Protein 1R1M (pdb70)

Organism: Neisseria meningitidis serogroup B (strain ATCC BAA-335 / MC58) (NCBI:txid122586)

InterPro domains:
  IPR006664 Outer membrane protein, bacterial [PR01021] (105-127)
  IPR006664 Outer membrane protein, bacterial [PR01021] (135-150)
  IPR006664 Outer membrane protein, bacterial [PR01021] (150-166)
  IPR006665 OmpA-like domain [PF00691] (104-190)
  IPR006665 OmpA-like domain [PS51123] (92-229)
  IPR006665 OmpA-like domain [cd07185] (104-184)
  IPR006690 Outer membrane protein, OmpA-like, conserved site [PS01068] (137-181)
  IPR036737 OmpA-like domain superfamily [G3DSA:3.30.1330.60] (87-229)
  IPR036737 OmpA-like domain superfami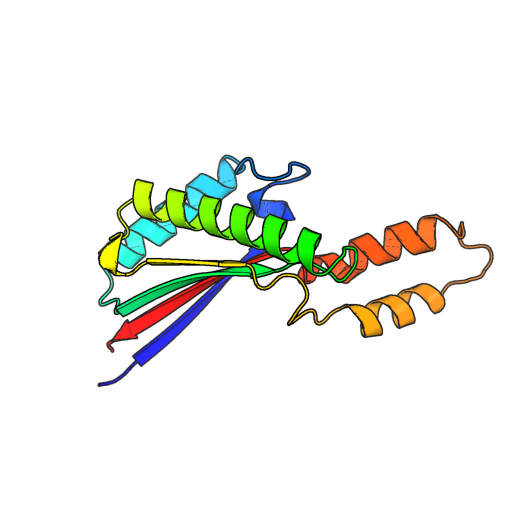ly [SSF103088] (92-225)
  IPR050330 Bacterial Outer Membrane Structural/Functional [PTHR30329] (81-184)

Nearest PDB structures (foldseek):
  1r1m-assembly1_A  TM=1.007E+00  e=4.441E-30  Neisseria meningitidis
  4rha-assembly2_A  TM=8.990E-01  e=6.737E-14  Salmonella enterica subsp. enterica serovar Typhimurium str. 14028S
  6ikj-assembly1_B  TM=8.992E-01  e=3.793E-11  Pseudomonas aeruginosa PAO1
  6iki-assembly1_A  TM=9.148E-01  e=9.740E-11  Pseudomonas aeruginosa PAO1
  5eaz-assembly1_B  TM=9.054E-01  e=7.439E-11  Pseudomonas aeruginosa PAO1

Sequence (140 aa):
PQYVDETISLSAKTLFGFDKDSLRAEAQDNLKVLAQRLSRTNIQSVRVEGHTDFMGSDKYNQALSERRAYVVANNLVSNGVPVSRISAVGLGESQAQMTQVCEAEVAKLGAKVSKAKKREALIACIEPDRRVDVKIRSIV

Radius of gyration: 17.04 Å; Cα contacts (8 Å, |Δi|>4): 253; chains: 1; bounding box: 28×55×32 Å

CATH classification: 3.30.1330.60

Solvent-accessible surface area: 8263 Å² total; per-residue (Å²): 127,128,83,71,92,49,69,36,68,24,31,7,101,66,1,0,22,193,84,126,35,67,32,84,67,95,3,78,84,84,0,96,95,10,0,92,103,1,69,220,43,96,15,67,40,0,88,0,10,0,8,8,10,68,64,28,67,109,173,127,2,74,55,23,0,79,101,32,0,110,20,0,6,72,14,0,48,84,40,48,3,60,104,106,108,29,49,30,43,11,44,3,46,77,95,33,136,40,44,132,77,0,72,52,104,18,79,172,108,46,92,185,44,66,153,68,120,52,138,117,44,18,56,67,23,0,53,60,3,57,52,0,7,0,80,2,84,8,50,118

Structure (mmCIF, N/CA/C/O backbone):
data_1R1M
#
_entry.id   1R1M
#
_cell.length_a   63.500
_cell.length_b   63.500
_cell.length_c   83.860
_cell.angle_alpha   90.00
_cell.angle_beta   90.00
_cell.angle_gamma   90.00
#
_symmetry.space_group_name_H-M   'P 41 21 2'
#
loop_
_entity.id
_entity.type
_entity.pdbx_description
1 polymer 'Outer membrane protein class 4'
2 non-polymer 2-AMINO-2-HYDROXYMETHYL-PROPANE-1,3-DIOL
3 water water
#
loop_
_atom_site.group_PDB
_atom_site.id
_atom_site.type_symbol
_atom_site.label_atom_id
_atom_site.label_alt_id
_atom_site.label_comp_id
_atom_site.label_asym_id
_atom_site.label_entity_id
_atom_site.label_seq_id
_atom_site.pdbx_PDB_ins_code
_atom_site.Cartn_x
_atom_site.Cartn_y
_atom_site.Cartn_z
_atom_site.occupancy
_atom_site.B_iso_or_equiv
_atom_site.auth_seq_id
_atom_site.auth_comp_id
_atom_site.auth_asym_id
_atom_site.auth_atom_id
_atom_site.pdbx_PDB_model_num
ATOM 1 N N . PRO A 1 4 ? 14.076 40.434 -7.496 1.00 44.78 68 PRO A N 1
ATOM 2 C CA . PRO A 1 4 ? 15.406 40.504 -8.141 1.00 43.58 68 PRO A CA 1
ATOM 3 C C . PRO A 1 4 ? 16.010 39.113 -8.313 1.00 41.87 68 PRO A C 1
ATOM 4 O O . PRO A 1 4 ? 15.323 38.105 -8.151 1.00 41.59 68 PRO A O 1
ATOM 8 N N . GLN A 1 5 ? 17.298 39.069 -8.638 1.00 40.70 69 GLN A N 1
ATOM 9 C CA . GLN A 1 5 ? 18.006 37.808 -8.834 1.00 39.31 69 GLN A CA 1
ATOM 10 C C . GLN A 1 5 ? 18.633 37.353 -7.520 1.00 36.20 69 GLN A C 1
ATOM 11 O O . GLN A 1 5 ? 19.284 38.137 -6.836 1.00 35.80 69 GLN A O 1
ATOM 17 N N . TYR A 1 6 ? 18.436 36.085 -7.173 1.00 34.09 70 TYR A N 1
ATOM 18 C CA . TYR A 1 6 ? 18.995 35.543 -5.939 1.00 30.64 70 TYR A CA 1
ATOM 19 C C . TYR A 1 6 ? 19.950 34.390 -6.180 1.00 29.51 70 TYR A C 1
ATOM 20 O O . TYR A 1 6 ? 19.899 33.717 -7.210 1.00 28.60 70 TYR A O 1
ATOM 29 N N . VAL A 1 7 ? 20.821 34.178 -5.204 1.00 24.44 71 VAL A N 1
ATOM 30 C CA . VAL A 1 7 ? 21.764 33.077 -5.212 1.00 23.65 71 VAL A CA 1
ATOM 31 C C . VAL A 1 7 ? 21.610 32.540 -3.802 1.00 21.67 71 VAL A C 1
ATOM 32 O O . VAL A 1 7 ? 21.570 33.313 -2.844 1.00 21.87 71 VAL A O 1
ATOM 36 N N . ASP A 1 8 ? 21.474 31.228 -3.672 1.00 20.77 72 ASP A N 1
ATOM 37 C CA . ASP A 1 8 ? 21.321 30.637 -2.353 1.00 19.28 72 ASP A CA 1
ATOM 38 C C . ASP A 1 8 ? 22.515 29.754 -2.075 1.00 19.31 72 ASP A C 1
ATOM 39 O O . ASP A 1 8 ? 22.914 28.955 -2.915 1.00 21.09 72 ASP A O 1
ATOM 44 N N . GLU A 1 9 ? 23.099 29.923 -0.898 1.00 16.70 73 GLU A N 1
ATOM 45 C CA . GLU A 1 9 ? 24.252 29.130 -0.508 1.00 16.91 73 GLU A CA 1
ATOM 46 C C . GLU A 1 9 ? 23.921 28.395 0.773 1.00 16.53 73 GLU A C 1
ATOM 47 O O . GLU A 1 9 ? 23.201 28.911 1.631 1.00 16.29 73 GLU A O 1
ATOM 53 N N . THR A 1 10 ? 24.455 27.189 0.897 1.00 17.16 74 THR A N 1
ATOM 54 C CA . THR A 1 10 ? 24.261 26.389 2.090 1.00 15.93 74 THR A CA 1
ATOM 55 C C . THR A 1 10 ? 25.652 25.935 2.505 1.00 16.64 74 THR A C 1
ATOM 56 O O . THR A 1 10 ? 26.334 25.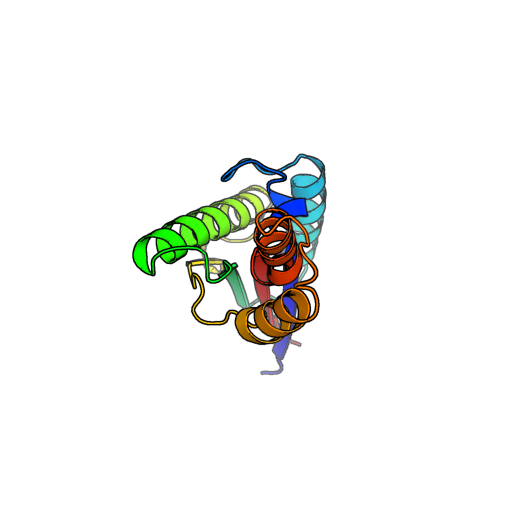243 1.750 1.00 16.55 74 THR A O 1
ATOM 60 N N . ILE A 1 11 ? 26.083 26.358 3.686 1.00 15.95 75 ILE A N 1
ATOM 61 C CA . ILE A 1 11 ? 27.386 25.962 4.201 1.00 16.08 75 ILE A CA 1
ATOM 62 C C . ILE A 1 11 ? 27.084 24.910 5.265 1.00 16.04 75 ILE A C 1
ATOM 63 O O . ILE A 1 11 ? 26.516 25.234 6.311 1.00 15.47 75 ILE A O 1
ATOM 68 N N . SER A 1 12 ? 27.429 23.655 4.983 1.00 15.00 76 SER A N 1
ATOM 69 C CA . SER A 1 12 ? 27.173 22.559 5.917 1.00 16.74 76 SER A CA 1
ATOM 70 C C . SER A 1 12 ? 28.392 22.261 6.766 1.00 16.61 76 SER A C 1
ATOM 71 O O . SER A 1 12 ? 29.432 21.852 6.250 1.00 16.67 76 SER A O 1
ATOM 74 N N . LEU A 1 13 ? 28.258 22.473 8.070 1.00 15.88 77 LEU A N 1
ATOM 75 C CA . LEU A 1 13 ? 29.341 22.221 9.009 1.00 16.06 77 LEU A CA 1
ATOM 76 C C . LEU A 1 13 ? 28.893 21.089 9.926 1.00 15.91 77 LEU A C 1
ATOM 77 O O . LEU A 1 13 ? 27.911 21.229 10.656 1.00 14.05 77 LEU A O 1
ATOM 82 N N . SER A 1 14 ? 29.605 19.968 9.882 1.00 15.39 78 SER A N 1
ATOM 83 C CA . SER A 1 14 ? 29.247 18.819 10.706 1.00 15.47 78 SER A CA 1
ATOM 84 C C . SER A 1 14 ? 29.380 19.152 12.185 1.00 14.12 78 SER A C 1
ATOM 85 O O . SER A 1 14 ? 30.204 19.983 12.575 1.00 13.16 78 SER A O 1
ATOM 88 N N . ALA A 1 15 ? 28.561 18.505 13.007 1.00 14.93 79 ALA A N 1
ATOM 89 C CA . ALA A 1 15 ? 28.625 18.726 14.446 1.00 15.71 79 ALA A CA 1
ATOM 90 C C . ALA A 1 15 ? 30.004 18.283 14.937 1.00 16.06 79 ALA A C 1
ATOM 91 O O . ALA A 1 15 ? 30.539 18.833 15.904 1.00 17.64 79 ALA A O 1
ATOM 93 N N . LYS A 1 16 ? 30.579 17.287 14.269 1.00 17.13 80 LYS A N 1
ATOM 94 C CA . LYS A 1 16 ? 31.897 16.785 14.653 1.00 17.95 80 LYS A CA 1
ATOM 95 C C . LYS A 1 16 ? 32.928 17.902 14.573 1.00 18.92 80 LYS A C 1
ATOM 96 O O . LYS A 1 16 ? 33.672 18.141 15.524 1.00 17.92 80 LYS A O 1
ATOM 102 N N . THR A 1 17 ? 32.954 18.584 13.432 1.00 18.05 81 THR A N 1
ATOM 103 C CA . THR A 1 17 ? 33.881 19.686 13.200 1.00 19.17 81 THR A CA 1
ATOM 104 C C . THR A 1 17 ? 33.606 20.855 14.142 1.00 17.93 81 THR A C 1
ATOM 105 O O . THR A 1 17 ? 34.533 21.453 14.696 1.00 17.32 81 THR A O 1
ATOM 109 N N . LEU A 1 18 ? 32.327 21.168 14.325 1.00 16.35 82 LEU A N 1
ATOM 110 C CA . LEU A 1 18 ? 31.908 22.272 15.178 1.00 15.63 82 LEU A CA 1
ATOM 111 C C . LEU A 1 18 ? 32.112 22.071 16.675 1.00 18.28 82 LEU A C 1
ATOM 112 O O . LEU A 1 18 ? 32.713 22.912 17.352 1.00 17.92 82 LEU A O 1
ATOM 117 N N . PHE A 1 19 ? 31.626 20.946 17.186 1.00 17.68 83 PHE A N 1
ATOM 118 C CA . PHE A 1 19 ? 31.676 20.680 18.612 1.00 20.55 83 PHE A CA 1
ATOM 119 C C . PHE A 1 19 ? 32.466 19.464 19.070 1.00 22.52 83 PHE A C 1
ATOM 120 O O . PHE A 1 19 ? 32.510 19.186 20.266 1.00 24.29 83 PHE A O 1
ATOM 128 N N . GLY A 1 20 ? 33.081 18.742 18.140 1.00 24.32 84 GLY A N 1
ATOM 129 C CA . GLY A 1 20 ? 33.827 17.557 18.526 1.00 26.90 84 GLY A CA 1
ATOM 130 C C . GLY A 1 20 ? 32.896 16.601 19.252 1.00 28.12 84 GLY A C 1
ATOM 131 O O . GLY A 1 20 ? 31.911 16.135 18.677 1.00 27.78 84 GLY A O 1
ATOM 132 N N . PHE A 1 21 ? 33.196 16.320 20.517 1.00 28.66 85 PHE A N 1
ATOM 133 C CA . PHE A 1 21 ? 32.377 15.423 21.328 1.00 29.73 85 PHE A CA 1
ATOM 134 C C . PHE A 1 21 ? 31.530 16.199 22.330 1.00 29.20 85 PHE A C 1
ATOM 135 O O . PHE A 1 21 ? 30.716 15.616 23.048 1.00 28.69 85 PHE A O 1
ATOM 143 N N . ASP A 1 22 ? 31.722 17.514 22.378 1.00 28.66 86 ASP A N 1
ATOM 144 C CA . ASP A 1 22 ? 30.984 18.360 23.309 1.00 28.53 86 ASP A CA 1
ATOM 145 C C . ASP A 1 22 ? 29.603 18.739 22.812 1.00 26.58 86 ASP A C 1
ATOM 146 O O . ASP A 1 22 ? 29.314 18.654 21.621 1.00 25.81 86 ASP A O 1
ATOM 151 N N . LYS A 1 23 ? 28.753 19.169 23.737 1.00 25.27 87 LYS A N 1
ATOM 152 C CA . LYS A 1 23 ? 27.402 19.567 23.385 1.00 24.50 87 LYS A CA 1
ATOM 153 C C . LYS A 1 23 ? 27.351 20.841 22.548 1.00 23.04 87 LYS A C 1
ATOM 154 O O . LYS A 1 23 ? 26.754 20.851 21.470 1.00 23.26 87 LYS A O 1
ATOM 160 N N . ASP A 1 24 ? 27.983 21.911 23.027 1.00 21.39 88 ASP A N 1
ATOM 161 C CA . ASP A 1 24 ? 27.914 23.179 22.299 1.00 19.99 88 ASP A CA 1
ATOM 162 C C . ASP A 1 24 ? 29.136 24.094 22.331 1.00 20.43 88 ASP A C 1
ATOM 163 O O . ASP A 1 24 ? 29.016 25.287 22.060 1.00 19.89 88 ASP A O 1
ATOM 168 N N . SER A 1 25 ? 30.306 23.557 22.661 1.00 20.42 89 SER A N 1
ATOM 169 C CA . SER A 1 25 ? 31.514 24.378 22.691 1.00 21.57 89 SER A CA 1
ATOM 170 C C . SER A 1 25 ? 32.172 24.347 21.313 1.00 19.95 89 SER A C 1
ATOM 171 O O . SER A 1 25 ? 32.597 23.298 20.853 1.00 19.61 89 SER A O 1
ATOM 174 N N . LEU A 1 26 ? 32.244 25.500 20.657 1.00 19.88 90 LEU A N 1
ATOM 175 C CA . LEU A 1 26 ? 32.845 25.583 19.332 1.00 19.89 90 LEU A CA 1
ATOM 176 C C . LEU A 1 26 ? 34.342 25.360 19.352 1.00 21.53 90 LEU A C 1
ATOM 177 O O . LEU A 1 26 ? 35.070 26.031 20.087 1.00 21.44 90 LEU A O 1
ATOM 182 N N . ARG A 1 27 ? 34.807 24.425 18.535 1.00 20.35 91 ARG A N 1
ATOM 183 C CA . ARG A 1 27 ? 36.234 24.172 18.457 1.00 23.69 91 ARG A CA 1
ATOM 184 C C . ARG A 1 27 ? 36.891 25.424 17.862 1.00 24.44 91 ARG A C 1
ATOM 185 O O . ARG A 1 27 ? 36.263 26.169 17.101 1.00 21.42 91 ARG A O 1
ATOM 193 N N . ALA A 1 28 ? 38.143 25.668 18.233 1.00 24.81 92 ALA A N 1
ATOM 194 C CA . ALA A 1 28 ? 38.870 26.835 17.751 1.00 26.10 92 ALA A CA 1
ATOM 195 C C . ALA A 1 28 ? 38.911 26.915 16.227 1.00 25.65 92 ALA A C 1
ATOM 196 O O . ALA A 1 28 ? 38.688 27.978 15.653 1.00 24.88 92 ALA A O 1
ATOM 198 N N . GLU A 1 29 ? 39.191 25.788 15.580 1.00 25.70 93 GLU A N 1
ATOM 199 C CA . GLU A 1 29 ? 39.270 25.739 14.125 1.00 27.97 93 GLU A CA 1
ATOM 200 C C . GLU A 1 29 ? 37.921 26.085 13.511 1.00 26.25 93 GLU A C 1
ATOM 201 O O . GLU A 1 29 ? 37.852 26.680 12.437 1.00 25.41 93 GLU A O 1
ATOM 207 N N . ALA A 1 30 ? 36.851 25.697 14.194 1.00 23.73 94 ALA A N 1
ATOM 208 C CA . ALA A 1 30 ? 35.506 25.978 13.711 1.00 24.48 94 ALA A CA 1
ATOM 209 C C . ALA A 1 30 ? 35.293 27.488 13.745 1.00 23.35 94 ALA A C 1
ATOM 210 O O . ALA A 1 30 ? 34.765 28.074 12.798 1.00 23.86 94 ALA A O 1
ATOM 212 N N . GLN A 1 31 ? 35.711 28.111 14.842 1.00 22.98 95 GLN A N 1
ATOM 213 C CA . GLN A 1 31 ? 35.584 29.558 15.002 1.00 23.05 95 GLN A CA 1
ATOM 214 C C . GLN A 1 31 ? 36.349 30.301 13.909 1.00 23.35 95 GLN A C 1
ATOM 215 O O . GLN A 1 31 ? 35.889 31.327 13.407 1.00 22.24 95 GLN A O 1
ATOM 221 N N . ASP A 1 32 ? 37.517 29.785 13.539 1.00 24.00 96 ASP A N 1
ATOM 222 C CA . ASP A 1 32 ? 38.300 30.425 12.489 1.00 24.95 96 ASP A CA 1
ATOM 223 C C . ASP A 1 32 ? 37.547 30.402 11.162 1.00 24.62 96 ASP A C 1
ATOM 224 O O . ASP A 1 32 ? 37.481 31.413 10.462 1.00 24.39 96 ASP A O 1
ATOM 229 N N . ASN A 1 33 ? 36.973 29.251 10.824 1.00 23.10 97 ASN A N 1
ATOM 230 C CA . ASN A 1 33 ? 36.232 29.106 9.574 1.00 22.49 97 ASN A CA 1
ATOM 231 C C . ASN A 1 33 ? 34.982 29.991 9.555 1.00 20.65 97 ASN A C 1
ATOM 232 O O . ASN A 1 33 ? 34.655 30.595 8.528 1.00 16.71 97 ASN A O 1
ATOM 237 N N . LEU A 1 34 ? 34.293 30.076 10.691 1.00 18.39 98 LEU A N 1
ATOM 238 C CA . LEU A 1 34 ? 33.090 30.896 10.780 1.00 17.22 98 LEU A CA 1
ATOM 239 C C . LEU A 1 34 ? 33.429 32.383 10.701 1.00 17.75 98 LEU A C 1
ATOM 240 O O . LEU A 1 34 ? 32.648 33.182 10.171 1.00 15.58 98 LEU A O 1
ATOM 245 N N . LYS A 1 35 ? 34.593 32.760 11.222 1.00 17.17 99 LYS A N 1
ATOM 246 C CA . LYS A 1 35 ? 34.987 34.161 11.171 1.00 17.69 99 LYS A CA 1
ATOM 247 C C . LYS A 1 35 ? 35.192 34.554 9.712 1.00 16.40 99 LYS A C 1
ATOM 248 O O . LYS A 1 35 ? 34.746 35.612 9.276 1.00 16.88 99 LYS A O 1
ATOM 254 N N . VAL A 1 36 ? 35.871 33.695 8.960 1.00 16.02 100 VAL A N 1
ATOM 255 C CA . VAL A 1 36 ? 36.115 33.961 7.550 1.00 16.06 100 VAL A CA 1
ATOM 256 C C . VAL A 1 36 ? 34.783 34.085 6.815 1.00 15.59 100 VAL A C 1
ATOM 257 O O . VAL A 1 36 ? 34.609 34.971 5.973 1.00 16.86 100 VAL A O 1
ATOM 261 N N . LEU A 1 37 ? 33.835 33.212 7.147 1.00 15.22 101 LEU A N 1
ATOM 262 C CA . LEU A 1 37 ? 32.520 33.259 6.516 1.00 15.42 101 LEU A CA 1
ATOM 263 C C . LEU A 1 37 ? 31.832 34.585 6.839 1.00 15.19 101 LEU A C 1
ATOM 264 O O . LEU A 1 37 ? 31.314 35.259 5.949 1.00 14.60 101 LEU A O 1
ATOM 269 N N . ALA A 1 38 ? 31.822 34.959 8.117 1.00 15.79 102 ALA A N 1
ATOM 270 C CA . ALA A 1 38 ? 31.193 36.211 8.523 1.00 16.54 102 ALA A CA 1
ATOM 271 C C . ALA A 1 38 ? 31.811 37.388 7.767 1.00 17.94 102 ALA A C 1
ATOM 272 O O . ALA A 1 38 ? 31.100 38.285 7.307 1.00 18.48 102 ALA A O 1
ATOM 274 N N . GLN A 1 39 ? 33.133 37.382 7.628 1.00 18.95 103 GLN A N 1
ATOM 275 C CA . GLN A 1 39 ? 33.809 38.463 6.924 1.00 22.18 103 GLN A CA 1
ATOM 276 C C . GLN A 1 39 ? 33.338 38.544 5.473 1.00 21.80 103 GLN A C 1
ATOM 277 O O . GLN A 1 39 ? 33.085 39.631 4.956 1.00 20.70 103 GLN A O 1
ATOM 283 N N . ARG A 1 40 ? 33.194 37.393 4.827 1.00 21.40 104 ARG A N 1
ATOM 284 C CA . ARG A 1 40 ? 32.737 37.353 3.444 1.00 21.67 104 ARG A CA 1
ATOM 285 C C . ARG A 1 40 ? 31.320 37.899 3.338 1.00 21.89 104 ARG A C 1
ATOM 286 O O . ARG A 1 40 ? 31.016 38.709 2.456 1.00 23.06 104 ARG A O 1
ATOM 294 N N . LEU A 1 41 ? 30.452 37.461 4.243 1.00 21.33 105 LEU A N 1
ATOM 295 C CA . LEU A 1 41 ? 29.063 37.904 4.238 1.00 23.06 105 LEU A CA 1
ATOM 296 C C . LEU A 1 41 ? 28.924 39.417 4.433 1.00 25.12 105 LEU A C 1
ATOM 297 O O . LEU A 1 41 ? 27.957 40.024 3.963 1.00 24.84 105 LEU A O 1
ATOM 302 N N . SER A 1 42 ? 29.891 40.028 5.114 1.00 26.62 106 SER A N 1
ATOM 303 C CA . SER A 1 42 ? 29.844 41.471 5.345 1.00 29.81 106 SER A CA 1
ATOM 304 C C . SER A 1 42 ? 30.223 42.231 4.073 1.00 30.38 106 SER A C 1
ATOM 305 O O . SER A 1 42 ? 30.050 43.445 3.991 1.00 32.27 106 SER A O 1
ATOM 308 N N . ARG A 1 43 ? 30.736 41.502 3.086 1.00 30.52 107 ARG A N 1
ATOM 309 C CA . ARG A 1 43 ? 31.127 42.074 1.799 1.00 30.67 107 ARG A CA 1
ATOM 310 C C . ARG A 1 43 ? 30.206 41.538 0.704 1.00 29.18 107 ARG A C 1
ATOM 311 O O . ARG A 1 43 ? 30.499 41.648 -0.490 1.00 29.56 107 ARG A O 1
ATOM 319 N N . THR A 1 44 ? 29.088 40.956 1.125 1.00 27.50 108 THR A N 1
ATOM 320 C CA . THR A 1 44 ? 28.117 40.367 0.207 1.00 25.09 108 THR A CA 1
ATOM 321 C C . THR A 1 44 ? 26.752 41.055 0.296 1.00 22.99 108 THR A C 1
ATOM 322 O O . THR A 1 44 ? 26.348 41.520 1.363 1.00 21.20 108 THR A O 1
ATOM 326 N N . ASN A 1 45 ? 26.051 41.108 -0.832 1.00 20.67 109 ASN A N 1
ATOM 327 C CA . ASN A 1 45 ? 24.729 41.729 -0.906 1.00 21.07 109 ASN A CA 1
ATOM 328 C C . ASN A 1 45 ? 23.709 40.733 -0.347 1.00 19.46 109 ASN A C 1
ATOM 329 O O . ASN A 1 45 ? 22.849 40.226 -1.072 1.00 20.52 109 ASN A O 1
ATOM 334 N N . ILE A 1 46 ? 23.800 40.473 0.952 1.00 19.00 110 ILE A N 1
ATOM 335 C CA . ILE A 1 46 ? 22.925 39.503 1.600 1.00 17.32 110 ILE A CA 1
ATOM 336 C C . ILE A 1 46 ? 21.515 39.960 1.952 1.00 16.37 110 ILE A C 1
ATOM 337 O O . ILE A 1 46 ? 21.248 41.143 2.165 1.00 15.12 110 ILE A O 1
ATOM 342 N N . GLN A 1 47 ? 20.611 38.991 2.005 1.00 14.94 111 GLN A N 1
ATOM 343 C CA . GLN A 1 47 ? 19.231 39.243 2.383 1.00 16.06 111 GLN A CA 1
ATOM 344 C C . GLN A 1 47 ? 18.978 38.514 3.698 1.00 15.96 111 GLN A C 1
ATOM 345 O O . GLN A 1 47 ? 18.478 39.092 4.662 1.00 16.21 111 GLN A O 1
ATOM 351 N N . SER A 1 48 ? 19.342 37.238 3.744 1.00 16.26 112 SER A N 1
ATOM 352 C CA . SER A 1 48 ? 19.131 36.465 4.962 1.00 15.10 112 SER A CA 1
ATOM 353 C C . SER A 1 48 ? 20.224 35.446 5.237 1.00 15.28 112 SER A C 1
ATOM 354 O O . SER A 1 48 ? 20.857 34.919 4.319 1.00 14.15 112 SER A O 1
ATOM 357 N N . VAL A 1 49 ? 20.442 35.182 6.521 1.00 13.28 113 VAL A N 1
ATOM 358 C CA . VAL A 1 49 ? 21.416 34.195 6.961 1.00 13.21 113 VAL A CA 1
ATOM 359 C C . VAL A 1 49 ? 20.651 33.356 7.980 1.00 13.79 113 VAL A C 1
ATOM 360 O O . VAL A 1 49 ? 20.501 33.748 9.135 1.00 14.62 113 VAL A O 1
ATOM 364 N N . ARG A 1 50 ? 20.145 32.215 7.528 1.00 13.01 114 ARG A N 1
ATOM 365 C CA . ARG A 1 50 ? 19.372 31.320 8.372 1.00 13.66 114 ARG A CA 1
ATOM 366 C C . ARG A 1 50 ? 20.214 30.120 8.783 1.00 12.69 114 ARG A C 1
ATOM 367 O O . ARG A 1 50 ? 20.621 29.314 7.942 1.00 12.85 114 ARG A O 1
ATOM 375 N N . VAL A 1 51 ? 20.484 30.011 10.078 1.00 12.22 115 VAL A N 1
ATOM 376 C CA . VAL A 1 51 ? 21.276 28.900 10.592 1.00 12.03 115 VAL A CA 1
ATOM 377 C C . VAL A 1 51 ? 20.305 27.814 11.046 1.00 13.28 115 VAL A C 1
ATOM 378 O O . VAL A 1 51 ? 19.419 28.081 11.857 1.00 11.87 115 VAL A O 1
ATOM 382 N N . GLU A 1 52 ? 20.471 26.603 10.514 1.00 13.14 116 GLU A N 1
ATOM 383 C CA . GLU A 1 52 ? 19.599 25.476 10.855 1.00 13.82 116 GLU A CA 1
ATOM 384 C C . GLU A 1 52 ? 20.381 24.376 11.550 1.00 14.17 116 GLU A C 1
ATOM 385 O O . GLU A 1 52 ? 21.427 23.946 11.057 1.00 13.35 116 GLU A O 1
ATOM 391 N N . GLY A 1 53 ? 19.859 23.912 12.678 1.00 13.07 117 GLY A N 1
ATOM 392 C CA . GLY A 1 53 ? 20.504 22.829 13.393 1.00 12.63 117 GLY A CA 1
ATOM 393 C C . GLY A 1 53 ? 19.784 21.536 13.048 1.00 13.10 117 GLY A C 1
ATOM 394 O O . GLY A 1 53 ? 18.550 21.499 13.026 1.00 12.06 117 GLY A O 1
ATOM 395 N N . HIS A 1 54 ? 20.551 20.483 12.777 1.00 11.81 118 HIS A N 1
ATOM 396 C CA . HIS A 1 54 ? 19.996 19.169 12.433 1.00 13.76 118 HIS A CA 1
ATOM 397 C C . HIS A 1 54 ? 20.611 18.080 13.313 1.00 12.24 118 HIS A C 1
ATOM 398 O O . HIS A 1 54 ? 21.766 18.186 13.703 1.00 12.61 118 HIS A O 1
ATOM 405 N N . THR A 1 55 ? 19.835 17.036 13.605 1.00 14.06 119 THR A N 1
ATOM 406 C CA . THR A 1 55 ? 20.297 15.897 14.411 1.00 14.27 119 THR A CA 1
ATOM 407 C C . THR A 1 55 ? 19.906 14.593 13.702 1.00 14.26 119 THR A C 1
ATOM 408 O O . THR A 1 55 ? 19.139 14.616 12.739 1.00 14.36 119 THR A O 1
ATOM 412 N N . ASP A 1 56 ? 20.430 13.465 14.181 1.00 13.28 120 ASP A N 1
ATOM 413 C CA . ASP A 1 56 ? 20.058 12.163 13.625 1.00 14.28 120 ASP A CA 1
ATOM 414 C C . ASP A 1 56 ? 18.784 11.744 14.384 1.00 14.12 120 ASP A C 1
ATOM 415 O O . ASP A 1 56 ? 18.287 12.509 15.213 1.00 13.90 120 ASP A O 1
ATOM 420 N N . PHE A 1 57 ? 18.247 10.556 14.115 1.00 15.57 121 PHE A N 1
ATOM 421 C CA . PHE A 1 57 ? 17.016 10.133 14.789 1.00 18.10 121 PHE A CA 1
ATOM 422 C C . PHE A 1 57 ? 17.173 9.624 16.224 1.00 19.68 121 PHE A C 1
ATOM 423 O O . PHE A 1 57 ? 16.181 9.310 16.883 1.00 18.98 121 PHE A O 1
ATOM 431 N N . MET A 1 58 ? 18.412 9.562 16.705 1.00 21.24 122 MET A N 1
ATOM 432 C CA . MET A 1 58 ? 18.712 9.059 18.045 1.00 26.54 122 MET A CA 1
ATOM 433 C C . MET A 1 58 ? 18.283 9.979 19.186 1.00 27.41 122 MET A C 1
ATOM 434 O O . MET A 1 58 ? 19.072 10.253 20.090 1.00 31.09 122 MET A O 1
ATOM 439 N N . GLY A 1 59 ? 17.046 10.453 19.156 1.00 25.49 123 GLY A N 1
ATOM 440 C CA . GLY A 1 59 ? 16.582 11.321 20.222 1.00 23.15 123 GLY A CA 1
ATOM 441 C C . GLY A 1 59 ? 15.118 11.638 20.039 1.00 22.60 123 GLY A C 1
ATOM 442 O O . GLY A 1 59 ? 14.591 11.509 18.931 1.00 20.84 123 GLY A O 1
ATOM 443 N N . SER A 1 60 ? 14.452 12.050 21.115 1.00 19.65 124 SER A N 1
ATOM 444 C CA . SER A 1 60 ? 13.036 12.392 21.034 1.00 18.99 124 SER A CA 1
ATOM 445 C C . SER A 1 60 ? 12.874 13.685 20.241 1.00 18.77 124 SER A C 1
ATOM 446 O O . SER A 1 60 ? 13.839 14.434 20.061 1.00 18.96 124 SER A O 1
ATOM 449 N N . ASP A 1 61 ? 11.660 13.947 19.766 1.00 17.51 125 ASP A N 1
ATOM 450 C CA . ASP A 1 61 ? 11.395 15.174 19.024 1.00 19.32 125 ASP A CA 1
ATOM 451 C C . ASP A 1 61 ? 11.850 16.370 19.866 1.00 20.31 125 ASP A C 1
ATOM 452 O O . ASP A 1 61 ? 12.543 17.263 19.381 1.00 18.68 125 ASP A O 1
ATOM 457 N N . LYS A 1 62 ? 11.443 16.373 21.134 1.00 21.38 126 LYS A N 1
ATOM 458 C CA . LYS A 1 62 ? 11.769 17.456 22.064 1.00 22.87 126 LYS A CA 1
ATOM 459 C C . LYS A 1 62 ? 13.269 17.619 22.273 1.00 20.87 126 LYS A C 1
ATOM 460 O O . LYS A 1 62 ? 13.803 18.730 22.185 1.00 21.28 126 LYS A O 1
ATOM 466 N N . TYR A 1 63 ? 13.944 16.511 22.552 1.00 18.61 127 TYR A N 1
ATOM 467 C CA . TYR A 1 63 ? 15.378 16.538 22.775 1.00 19.70 127 TYR A CA 1
ATOM 468 C C . TYR A 1 63 ? 16.124 17.040 21.540 1.00 18.09 127 TYR A C 1
ATOM 469 O O . TYR A 1 63 ? 17.001 17.895 21.645 1.00 16.37 127 TYR A O 1
ATOM 478 N N . ASN A 1 64 ? 15.784 16.493 20.376 1.00 16.55 128 ASN A N 1
ATOM 479 C CA . ASN A 1 64 ? 16.443 16.892 19.133 1.00 17.07 128 ASN A CA 1
ATOM 480 C C . ASN A 1 64 ? 16.203 18.351 18.773 1.00 16.13 128 ASN A C 1
ATOM 481 O O . ASN A 1 64 ? 17.109 19.040 18.307 1.00 15.28 128 ASN A O 1
ATOM 486 N N . GLN A 1 65 ? 14.980 18.820 18.974 1.00 16.46 129 GLN A N 1
ATOM 487 C CA . GLN A 1 65 ? 14.667 20.198 18.640 1.00 17.20 129 GLN A CA 1
ATOM 488 C C . GLN A 1 65 ? 15.448 21.163 19.535 1.00 17.69 129 GLN A C 1
ATOM 489 O O . GLN A 1 65 ? 15.981 22.159 19.057 1.00 16.96 129 GLN A O 1
ATOM 495 N N . ALA A 1 66 ? 15.530 20.858 20.827 1.00 17.62 130 ALA A N 1
ATOM 496 C CA . ALA A 1 66 ? 16.247 21.720 21.761 1.00 18.93 130 ALA A CA 1
ATOM 497 C C . ALA A 1 66 ? 17.754 21.737 21.501 1.00 17.83 130 ALA A C 1
ATOM 498 O O . ALA A 1 66 ? 18.383 22.799 21.507 1.00 17.46 130 ALA A O 1
ATOM 500 N N . LEU A 1 67 ? 18.331 20.561 21.281 1.00 17.13 131 LEU A N 1
ATOM 501 C CA . LEU A 1 67 ? 19.760 20.463 21.022 1.00 16.49 131 LEU A CA 1
ATOM 502 C C . LEU A 1 67 ? 20.109 21.174 19.728 1.00 14.99 131 LEU A C 1
ATOM 503 O O . LEU A 1 67 ? 21.067 21.954 19.676 1.00 13.97 131 LEU A O 1
ATOM 508 N N . SER A 1 68 ? 19.332 20.908 18.681 1.00 13.63 132 SER A N 1
ATOM 509 C CA . SER A 1 68 ? 19.602 21.522 17.385 1.00 13.16 132 SER A CA 1
ATOM 510 C C . SER A 1 68 ? 19.416 23.039 17.418 1.00 13.46 132 SER A C 1
ATOM 511 O O . SER A 1 68 ? 20.149 23.765 16.743 1.00 14.06 132 SER A O 1
ATOM 514 N N . GLU A 1 69 ? 18.458 23.525 18.205 1.00 13.13 133 GLU A N 1
ATOM 515 C CA . GLU A 1 69 ? 18.245 24.968 18.283 1.00 14.21 133 GLU A CA 1
ATOM 516 C C . GLU A 1 69 ? 19.414 25.632 19.003 1.00 13.30 133 GLU A C 1
ATOM 517 O O . GLU A 1 69 ? 19.880 26.703 18.604 1.00 11.91 133 GLU A O 1
ATOM 523 N N . ARG A 1 70 ? 19.893 24.992 20.064 1.00 14.56 134 ARG A N 1
ATOM 524 C CA . ARG A 1 70 ? 21.023 25.520 20.825 1.00 14.31 134 ARG A CA 1
ATOM 525 C C . ARG A 1 70 ? 22.265 25.577 19.937 1.00 14.58 134 ARG A C 1
ATOM 526 O O . ARG A 1 70 ? 22.992 26.576 19.918 1.00 14.22 134 ARG A O 1
ATOM 534 N N . ARG A 1 71 ? 22.511 24.500 19.200 1.00 12.58 135 ARG A N 1
ATOM 535 C CA . ARG A 1 71 ? 23.668 24.447 18.314 1.00 12.49 135 ARG A CA 1
ATOM 536 C C . ARG A 1 71 ? 23.568 25.477 17.187 1.00 12.65 135 ARG A C 1
ATOM 537 O O . ARG A 1 71 ? 24.566 26.085 16.810 1.00 12.11 135 ARG A O 1
ATOM 545 N N . ALA A 1 72 ? 22.366 25.680 16.658 1.00 12.75 136 ALA A N 1
ATOM 546 C CA . ALA A 1 72 ? 22.173 26.673 15.603 1.00 12.59 136 ALA A CA 1
ATOM 547 C C . ALA A 1 72 ? 22.411 28.059 16.204 1.00 12.82 136 ALA A C 1
ATOM 548 O O . ALA A 1 72 ? 23.049 28.918 15.595 1.00 13.16 136 ALA A O 1
ATOM 550 N N . TYR A 1 73 ? 21.899 28.275 17.411 1.00 12.58 137 TYR A N 1
ATOM 551 C CA . TYR A 1 73 ? 22.078 29.562 18.077 1.00 13.84 137 TYR A CA 1
ATOM 552 C C . TYR A 1 73 ? 23.559 29.874 18.314 1.00 14.22 137 TYR A C 1
ATOM 553 O O . TYR A 1 73 ? 24.015 30.992 18.074 1.00 13.99 137 TYR A O 1
ATOM 562 N N . VAL A 1 74 ? 24.317 28.886 18.776 1.00 13.24 138 VAL A N 1
ATOM 563 C CA . VAL A 1 74 ? 25.732 29.101 19.037 1.00 12.85 138 VAL A CA 1
ATOM 564 C C . VAL A 1 74 ? 26.475 29.503 17.766 1.00 13.59 138 VAL A C 1
ATOM 565 O O . VAL A 1 74 ? 27.331 30.387 17.797 1.00 11.98 138 VAL A O 1
ATOM 569 N N . VAL A 1 75 ? 26.131 28.873 16.647 1.00 11.35 139 VAL A N 1
ATOM 570 C CA . VAL A 1 75 ? 26.780 29.195 15.380 1.00 12.49 139 VAL A CA 1
ATOM 571 C C . VAL A 1 75 ? 26.341 30.582 14.914 1.00 12.15 139 VAL A C 1
ATOM 572 O O . VAL A 1 75 ? 27.167 31.378 14.459 1.00 14.48 139 VAL A O 1
ATOM 576 N N . ALA A 1 76 ? 25.045 30.872 15.030 1.00 13.27 140 ALA A N 1
ATOM 577 C CA . ALA A 1 76 ? 24.514 32.180 14.641 1.00 12.37 140 ALA A CA 1
ATOM 578 C C . ALA A 1 76 ? 25.131 33.283 15.501 1.00 13.48 140 ALA A C 1
ATOM 579 O O . ALA A 1 76 ? 25.480 34.362 15.002 1.00 11.67 140 ALA A O 1
ATOM 581 N N . ASN A 1 77 ? 25.258 33.015 16.797 1.00 12.76 141 ASN A N 1
ATOM 582 C CA . ASN A 1 77 ? 25.851 3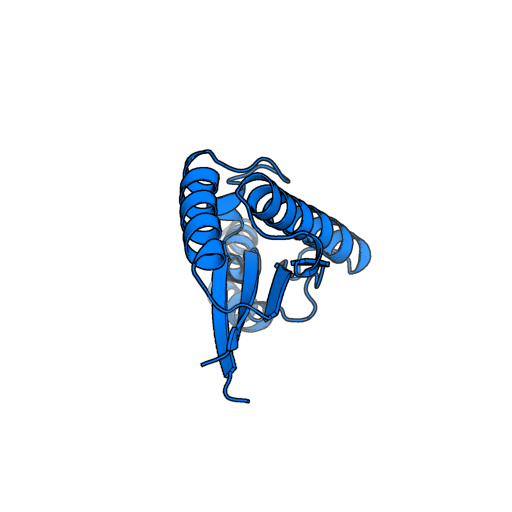3.988 17.703 1.00 13.83 141 ASN A CA 1
ATOM 583 C C . ASN A 1 77 ? 27.309 34.254 17.326 1.00 13.05 141 ASN A C 1
ATOM 584 O O . ASN A 1 77 ? 27.796 35.381 17.460 1.00 12.89 141 ASN A O 1
ATOM 589 N N . ASN A 1 78 ? 28.012 33.223 16.861 1.00 13.96 142 ASN A N 1
ATOM 590 C CA . ASN A 1 78 ? 29.403 33.417 16.458 1.00 13.01 142 ASN A CA 1
ATOM 591 C C . ASN A 1 78 ? 29.472 34.343 15.246 1.00 12.84 142 ASN A C 1
ATOM 592 O O . ASN A 1 78 ? 30.322 35.242 15.184 1.00 12.86 142 ASN A O 1
ATOM 597 N N . LEU A 1 79 ? 28.580 34.120 14.281 1.00 12.43 143 LEU A N 1
ATOM 598 C CA . LEU A 1 79 ? 28.540 34.945 13.076 1.00 13.16 143 LEU A CA 1
ATOM 599 C C . LEU A 1 79 ? 28.247 36.401 13.444 1.00 13.07 143 LEU A C 1
ATOM 600 O O . LEU A 1 79 ? 28.852 37.322 12.894 1.00 13.09 143 LEU A O 1
ATOM 605 N N . VAL A 1 80 ? 27.322 36.606 14.377 1.00 12.66 144 VAL A N 1
ATOM 606 C CA . VAL A 1 80 ? 26.997 37.959 14.824 1.00 12.62 144 VAL A CA 1
ATOM 607 C C . VAL A 1 80 ? 28.229 38.577 15.500 1.00 11.73 144 VAL A C 1
ATOM 608 O O . VAL A 1 80 ? 28.539 39.756 15.292 1.00 11.63 144 VAL A O 1
ATOM 612 N N . SER A 1 81 ? 28.938 37.781 16.300 1.00 12.38 145 SER A N 1
ATOM 613 C CA . SER A 1 81 ? 30.126 38.285 16.993 1.00 13.63 145 SER A CA 1
ATOM 614 C C . SER A 1 81 ? 31.205 38.658 15.976 1.00 14.66 145 SER A C 1
ATOM 615 O O . SER A 1 81 ? 32.123 39.426 16.278 1.00 13.97 145 SER A O 1
ATOM 618 N N . ASN A 1 82 ? 31.095 38.117 14.766 1.00 13.93 146 ASN A N 1
ATOM 619 C CA . ASN A 1 82 ? 32.068 38.427 13.730 1.00 15.82 146 ASN A CA 1
ATOM 620 C C . ASN A 1 82 ? 31.560 39.398 12.655 1.00 18.01 146 ASN A C 1
ATOM 621 O O . ASN A 1 82 ? 32.143 39.495 11.576 1.00 18.14 146 ASN A O 1
ATOM 626 N N . GLY A 1 83 ? 30.473 40.111 12.951 1.00 16.97 147 GLY A N 1
ATOM 627 C CA . GLY A 1 83 ? 29.977 41.103 12.005 1.00 18.74 147 GLY A CA 1
ATOM 628 C C . GLY A 1 83 ? 28.651 40.930 11.287 1.00 18.51 147 GLY A C 1
ATOM 629 O O . GLY A 1 83 ? 28.107 41.908 10.763 1.00 19.21 147 GLY A O 1
ATOM 630 N N . VAL A 1 84 ? 28.119 39.714 11.237 1.00 17.22 148 VAL A N 1
ATOM 631 C CA . VAL A 1 84 ? 26.845 39.500 10.553 1.00 17.59 148 VAL A CA 1
ATOM 632 C C . VAL A 1 84 ? 25.744 40.250 11.302 1.00 18.28 148 VAL A C 1
ATOM 633 O O . VAL A 1 84 ? 25.559 40.059 12.502 1.00 17.29 148 VAL A O 1
ATOM 637 N N . PRO A 1 85 ? 24.996 41.117 10.595 1.00 19.85 149 PRO A N 1
ATOM 638 C CA . PRO A 1 85 ? 23.910 41.916 11.179 1.00 19.78 149 PRO A CA 1
ATOM 639 C C . PRO A 1 85 ? 22.811 41.089 11.839 1.00 18.14 149 PRO A C 1
ATOM 640 O O . PRO A 1 85 ? 22.255 40.186 11.218 1.00 14.36 149 PRO A O 1
ATOM 644 N N . VAL A 1 86 ? 22.488 41.416 13.086 1.00 17.10 150 VAL A N 1
ATOM 645 C CA . VAL A 1 86 ? 21.435 40.706 13.801 1.00 16.76 150 VAL A CA 1
ATOM 646 C C . VAL A 1 86 ? 20.110 40.798 13.050 1.00 16.41 150 VAL A C 1
ATOM 647 O O . VAL A 1 86 ? 19.296 39.880 13.090 1.00 15.81 150 VAL A O 1
ATOM 651 N N . SER A 1 87 ? 19.901 41.910 12.353 1.00 14.57 151 SER A N 1
ATOM 652 C CA . SER A 1 87 ? 18.670 42.120 11.601 1.00 14.38 151 SER A CA 1
ATOM 653 C C . SER A 1 87 ? 18.361 41.040 10.565 1.00 14.20 151 SER A C 1
ATOM 654 O O . SER A 1 87 ? 17.193 40.779 10.277 1.00 13.92 151 SER A O 1
ATOM 657 N N . ARG A 1 88 ? 19.396 40.420 10.002 1.00 11.41 152 ARG A N 1
ATOM 658 C CA . ARG A 1 88 ? 19.187 39.412 8.959 1.00 14.58 152 ARG A CA 1
ATOM 659 C C . ARG A 1 88 ? 19.437 37.957 9.331 1.00 14.58 152 ARG A C 1
ATOM 660 O O . ARG A 1 88 ? 19.249 37.057 8.505 1.00 14.51 152 ARG A O 1
ATOM 668 N N . ILE A 1 89 ? 19.846 37.714 10.567 1.00 13.88 153 ILE A N 1
ATOM 669 C CA . ILE A 1 89 ? 20.155 36.355 10.973 1.00 13.77 153 ILE A CA 1
ATOM 670 C C . ILE A 1 89 ? 19.083 35.683 11.833 1.00 13.63 153 ILE A C 1
ATOM 671 O O . ILE A 1 89 ? 18.324 36.348 12.541 1.00 11.95 153 ILE A O 1
ATOM 676 N N . SER A 1 90 ? 19.018 34.358 11.735 1.00 12.92 154 SER A N 1
ATOM 677 C CA . SER A 1 90 ? 18.081 33.563 12.509 1.00 13.71 154 SER A CA 1
ATOM 678 C C . SER A 1 90 ? 18.735 32.220 12.824 1.00 15.58 154 SER A C 1
ATOM 679 O O . SER A 1 90 ? 19.686 31.806 12.153 1.00 13.80 154 SER A O 1
ATOM 682 N N . ALA A 1 91 ? 18.235 31.561 13.863 1.00 13.42 155 ALA A N 1
ATOM 683 C CA . ALA A 1 91 ? 18.739 30.258 14.276 1.00 14.77 155 ALA A CA 1
ATOM 684 C C . ALA A 1 91 ? 17.537 29.395 14.626 1.00 14.65 155 ALA A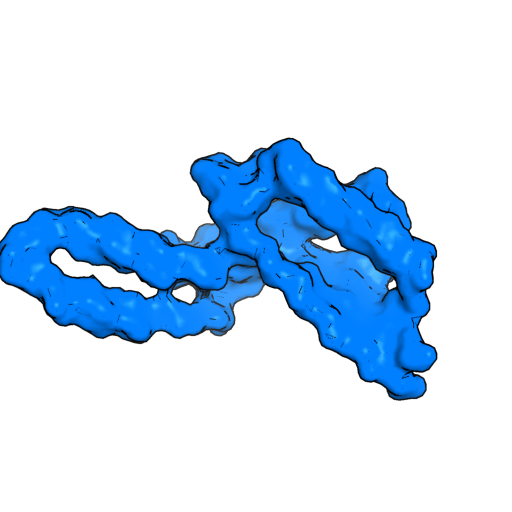 C 1
ATOM 685 O O . ALA A 1 91 ? 16.761 29.729 15.523 1.00 13.03 155 ALA A O 1
ATOM 687 N N . VAL A 1 92 ? 17.368 28.293 13.908 1.00 14.88 156 VAL A N 1
ATOM 688 C CA . VAL A 1 92 ? 16.248 27.404 14.172 1.00 16.01 156 VAL A CA 1
ATOM 689 C C . VAL A 1 92 ? 16.722 25.974 14.377 1.00 15.43 156 VAL A C 1
ATOM 690 O O . VAL A 1 92 ? 17.739 25.557 13.813 1.00 14.73 156 VAL A O 1
ATOM 694 N N . GLY A 1 93 ? 15.994 25.234 15.207 1.00 13.31 157 GLY A N 1
ATOM 695 C CA . GLY A 1 93 ? 16.343 23.848 15.453 1.00 14.00 157 GLY A CA 1
ATOM 696 C C . GLY A 1 93 ? 15.360 22.969 14.700 1.00 14.48 157 GLY A C 1
ATOM 697 O O . GLY A 1 93 ? 14.172 22.969 15.010 1.00 14.88 157 GLY A O 1
ATOM 698 N N . LEU A 1 94 ? 15.842 22.231 13.704 1.00 15.82 158 LEU A N 1
ATOM 699 C CA . LEU A 1 94 ? 14.972 21.356 12.922 1.00 14.63 158 LEU A CA 1
ATOM 700 C C . LEU A 1 94 ? 15.017 19.904 13.410 1.00 15.28 158 LEU A C 1
ATOM 701 O O . LEU A 1 94 ? 14.360 19.028 12.843 1.00 15.53 158 LEU A O 1
ATOM 706 N N . GLY A 1 95 ? 15.787 19.658 14.464 1.00 13.58 159 GLY A N 1
ATOM 707 C CA . GLY A 1 95 ? 15.897 18.311 15.002 1.00 13.69 159 GLY A CA 1
ATOM 708 C C . GLY A 1 95 ? 16.174 17.269 13.936 1.00 14.29 159 GLY A C 1
ATOM 709 O O . GLY A 1 95 ? 17.038 17.458 13.072 1.00 11.67 159 GLY A O 1
ATOM 710 N N . GLU A 1 96 ? 15.430 16.168 13.989 1.00 14.76 160 GLU A N 1
ATOM 711 C CA . GLU A 1 96 ? 15.593 15.080 13.031 1.00 14.51 160 GLU A CA 1
ATOM 712 C C . GLU A 1 96 ? 14.577 15.155 11.884 1.00 15.20 160 GLU A C 1
ATOM 713 O O . GLU A 1 96 ? 14.490 14.231 11.065 1.00 15.44 160 GLU A O 1
ATOM 719 N N . SER A 1 97 ? 13.832 16.257 11.813 1.00 14.28 161 SER A N 1
ATOM 720 C CA . SER A 1 97 ? 12.784 16.426 10.800 1.00 16.35 161 SER A CA 1
ATOM 721 C C . SER A 1 97 ? 13.211 16.192 9.350 1.00 17.08 161 SER A C 1
ATOM 722 O O . SER A 1 97 ? 12.391 15.806 8.506 1.00 17.43 161 SER A O 1
ATOM 725 N N . GLN A 1 98 ? 14.481 16.424 9.048 1.00 15.97 162 GLN A N 1
ATOM 726 C CA . GLN A 1 98 ? 14.955 16.227 7.686 1.00 17.36 162 GLN A CA 1
ATOM 727 C C . GLN A 1 98 ? 16.089 15.208 7.602 1.00 16.89 162 GLN A C 1
ATOM 728 O O . GLN A 1 98 ? 16.878 15.216 6.649 1.00 17.30 162 GLN A O 1
ATOM 734 N N . ALA A 1 99 ? 16.155 14.321 8.596 1.00 14.98 163 ALA A N 1
ATOM 735 C CA . ALA A 1 99 ? 17.188 13.285 8.650 1.00 13.84 163 ALA A CA 1
ATOM 736 C C . ALA A 1 99 ? 17.139 12.417 7.392 1.00 15.12 163 ALA A C 1
ATOM 737 O O . ALA A 1 99 ? 16.065 12.000 6.952 1.00 14.27 163 ALA A O 1
ATOM 739 N N . GLN A 1 100 ? 18.311 12.130 6.838 1.00 15.24 164 GLN A N 1
ATOM 740 C CA . GLN A 1 100 ? 18.421 11.352 5.605 1.00 17.69 164 GLN A CA 1
ATOM 741 C C . GLN A 1 100 ? 19.138 10.012 5.746 1.00 18.48 164 GLN A C 1
ATOM 742 O O . GLN A 1 100 ? 19.112 9.198 4.824 1.00 18.29 164 GLN A O 1
ATOM 748 N N . MET A 1 101 ? 19.764 9.773 6.892 1.00 16.84 165 MET A N 1
ATOM 749 C CA . MET A 1 101 ? 20.557 8.562 7.063 1.00 16.42 165 MET A CA 1
ATOM 750 C C . MET A 1 101 ? 19.958 7.337 7.747 1.00 16.20 165 MET A C 1
ATOM 751 O O . MET A 1 101 ? 20.579 6.273 7.747 1.00 16.32 165 MET A O 1
ATOM 756 N N . THR A 1 102 ? 18.768 7.474 8.315 1.00 15.22 166 THR A N 1
ATOM 757 C CA . THR A 1 102 ? 18.149 6.377 9.047 1.00 14.63 166 THR A CA 1
ATOM 758 C C . THR A 1 102 ? 18.014 5.050 8.288 1.00 15.32 166 THR A C 1
ATOM 759 O O . THR A 1 102 ? 18.502 4.021 8.754 1.00 14.25 166 THR A O 1
ATOM 763 N N . GLN A 1 103 ? 17.366 5.070 7.127 1.00 14.59 167 GLN A N 1
ATOM 764 C CA . GLN A 1 103 ? 17.187 3.840 6.355 1.00 17.27 167 GLN A CA 1
ATOM 765 C C . GLN A 1 103 ? 18.495 3.265 5.817 1.00 18.33 167 GLN A C 1
ATOM 766 O O . GLN A 1 103 ? 18.810 2.095 6.053 1.00 18.00 167 GLN A O 1
ATOM 772 N N . VAL A 1 104 ? 19.255 4.080 5.090 1.00 19.61 168 VAL A N 1
ATOM 773 C CA . VAL A 1 104 ? 20.509 3.604 4.519 1.00 21.93 168 VAL A CA 1
ATOM 774 C C . VAL A 1 104 ? 21.391 2.982 5.589 1.00 21.42 168 VAL A C 1
ATOM 775 O O . VAL A 1 104 ? 21.982 1.920 5.387 1.00 20.89 168 VAL A O 1
ATOM 779 N N . CYS A 1 105 ? 21.458 3.626 6.748 1.00 21.26 169 CYS A N 1
ATOM 780 C CA . CYS A 1 105 ? 22.295 3.113 7.818 1.00 18.67 169 CYS A CA 1
ATOM 781 C C . CYS A 1 105 ? 21.760 1.856 8.489 1.00 21.05 169 CYS A C 1
ATOM 782 O O . CYS A 1 105 ? 22.526 0.917 8.737 1.00 18.20 169 CYS A O 1
ATOM 785 N N . GLU A 1 106 ? 20.464 1.823 8.793 1.00 19.66 170 GLU A N 1
ATOM 786 C CA . GLU A 1 106 ? 19.901 0.622 9.411 1.00 22.47 170 GLU A CA 1
ATOM 787 C C . GLU A 1 106 ? 20.130 -0.563 8.465 1.00 21.82 170 GLU A C 1
ATO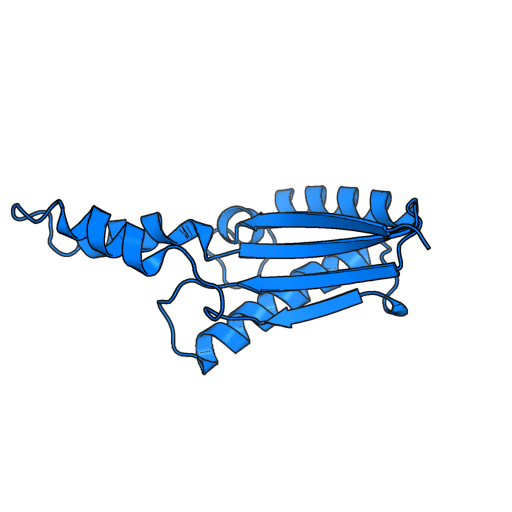M 788 O O . GLU A 1 106 ? 20.446 -1.667 8.905 1.00 23.77 170 GLU A O 1
ATOM 794 N N . ALA A 1 107 ? 19.986 -0.330 7.164 1.00 23.13 171 ALA A N 1
ATOM 795 C CA . ALA A 1 107 ? 20.192 -1.389 6.181 1.00 25.17 171 ALA A CA 1
ATOM 796 C C . ALA A 1 107 ? 21.664 -1.797 6.151 1.00 28.74 171 ALA A C 1
ATOM 797 O O . ALA A 1 107 ? 22.002 -2.981 6.235 1.00 27.76 171 ALA A O 1
ATOM 799 N N . GLU A 1 108 ? 22.538 -0.803 6.040 1.00 30.33 172 GLU A N 1
ATOM 800 C CA . GLU A 1 108 ? 23.976 -1.034 5.995 1.00 33.43 172 GLU A CA 1
ATOM 801 C C . GLU A 1 108 ? 24.479 -1.864 7.178 1.00 34.23 172 GLU A C 1
ATOM 802 O O . GLU A 1 108 ? 25.259 -2.802 6.999 1.00 34.17 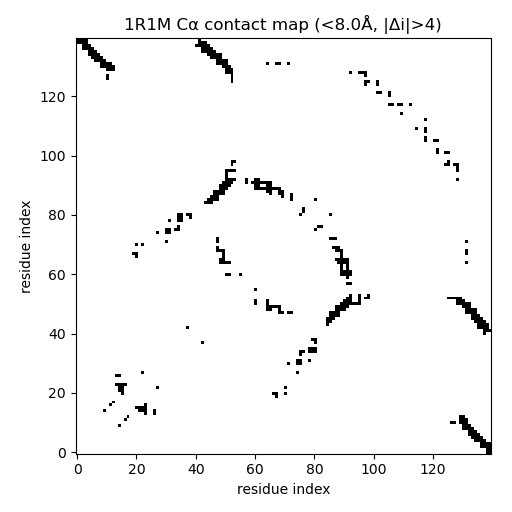172 GLU A O 1
ATOM 808 N N . VAL A 1 109 ? 24.026 -1.525 8.381 1.00 34.48 173 VAL A N 1
ATOM 809 C CA . VAL A 1 109 ? 24.447 -2.229 9.587 1.00 37.39 173 VAL A CA 1
ATOM 810 C C . VAL A 1 109 ? 23.909 -3.651 9.693 1.00 40.28 173 VAL A C 1
ATOM 811 O O . VAL A 1 109 ? 24.664 -4.579 9.977 1.00 38.90 173 VAL A O 1
ATOM 815 N N . ALA A 1 110 ? 22.607 -3.817 9.481 1.00 42.38 174 ALA A N 1
ATOM 816 C CA . ALA A 1 110 ? 21.986 -5.135 9.557 1.00 46.87 174 ALA A CA 1
ATOM 817 C C . ALA A 1 110 ? 22.670 -6.082 8.583 1.00 49.50 174 ALA A C 1
ATOM 818 O O . ALA A 1 110 ? 22.636 -7.301 8.755 1.00 51.08 174 ALA A O 1
ATOM 820 N N . LYS A 1 111 ? 23.299 -5.505 7.564 1.00 52.98 175 LYS A N 1
ATOM 821 C CA . LYS A 1 111 ? 24.005 -6.268 6.543 1.00 56.77 175 LYS A CA 1
ATOM 822 C C . LYS A 1 111 ? 25.287 -6.857 7.122 1.00 59.34 175 LYS A C 1
ATOM 823 O O . LYS A 1 111 ? 26.200 -7.233 6.387 1.00 59.63 175 LYS A O 1
ATOM 829 N N . LEU A 1 112 ? 25.338 -6.934 8.450 1.00 62.68 176 LEU A N 1
ATOM 830 C CA . LEU A 1 112 ? 26.487 -7.471 9.175 1.00 65.47 176 LEU A CA 1
ATOM 831 C C . LEU A 1 112 ? 26.021 -7.966 10.545 1.00 67.30 176 LEU A C 1
ATOM 832 O O . LEU A 1 112 ? 26.149 -7.257 11.545 1.00 67.71 176 LEU A O 1
ATOM 837 N N . GLY A 1 113 ? 25.481 -9.180 10.589 1.00 68.98 177 GLY A N 1
ATOM 838 C CA . GLY A 1 113 ? 24.998 -9.719 11.848 1.00 71.45 177 GLY A CA 1
ATOM 839 C C . GLY A 1 113 ? 25.701 -10.977 12.326 1.00 72.95 177 GLY A C 1
ATOM 840 O O . GLY A 1 113 ? 25.234 -11.631 13.261 1.00 73.29 177 GLY A O 1
ATOM 841 N N . ALA A 1 114 ? 26.820 -11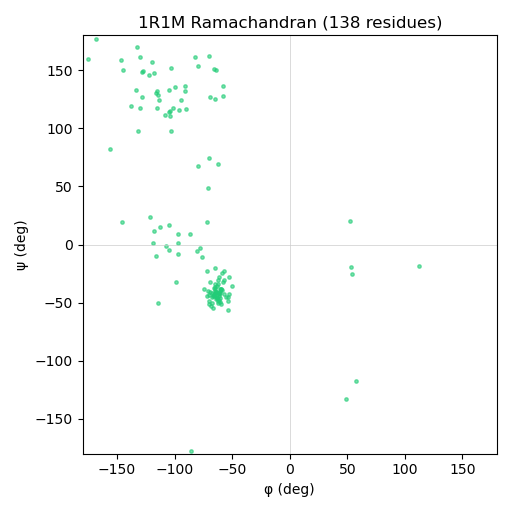.317 11.692 1.00 73.99 178 ALA A N 1
ATOM 842 C CA . ALA A 1 114 ? 27.584 -12.506 12.063 1.00 74.93 178 ALA A CA 1
ATOM 843 C C . ALA A 1 114 ? 28.258 -12.317 13.420 1.00 75.53 178 ALA A C 1
ATOM 844 O O . ALA A 1 114 ? 29.473 -12.121 13.492 1.00 75.81 178 ALA A O 1
ATOM 846 N N . LYS A 1 115 ? 27.467 -12.385 14.490 1.00 75.99 179 LYS A N 1
ATOM 847 C CA . LYS A 1 115 ? 27.980 -12.203 15.848 1.00 76.28 179 LYS A CA 1
ATOM 848 C C . LYS A 1 115 ? 28.774 -10.902 15.937 1.00 76.61 179 LYS A C 1
ATOM 849 O O . LYS A 1 115 ? 29.582 -10.724 16.849 1.00 77.13 179 LYS A O 1
ATOM 855 N N . VAL A 1 116 ? 28.537 -10.000 14.988 1.00 76.31 180 VAL A N 1
ATOM 856 C CA . VAL A 1 116 ? 29.241 -8.724 14.931 1.00 75.28 180 VAL A CA 1
ATOM 857 C C . VAL A 1 116 ? 29.001 -7.839 16.153 1.00 74.84 180 VAL A C 1
ATOM 858 O O . VAL A 1 116 ? 28.344 -6.800 16.065 1.00 75.42 180 VAL A O 1
ATOM 862 N N . SER A 1 117 ? 29.547 -8.269 17.288 1.00 73.97 181 SER A N 1
ATOM 863 C CA . SER A 1 117 ? 29.447 -7.574 18.563 1.00 72.56 181 SER A CA 1
ATOM 864 C C . SER A 1 117 ? 28.041 -7.218 19.034 1.00 71.31 181 SER A C 1
ATOM 865 O O . SER A 1 117 ? 27.830 -6.973 20.224 1.00 71.13 181 SER A O 1
ATOM 868 N N . LYS A 1 118 ? 27.080 -7.208 18.109 1.00 69.58 182 LYS A N 1
ATOM 869 C CA . LYS A 1 118 ? 25.754 -6.688 18.465 1.00 68.06 182 LYS A CA 1
ATOM 870 C C . LYS A 1 118 ? 25.750 -5.245 19.069 1.00 66.32 182 LYS A C 1
ATOM 871 O O . LYS A 1 118 ? 24.743 -4.534 19.023 1.00 66.47 182 LYS A O 1
ATOM 877 N N . ALA A 1 119 ? 26.876 -4.874 19.664 1.00 64.49 183 ALA A N 1
ATOM 878 C CA . ALA A 1 119 ? 27.042 -3.569 20.292 1.00 62.24 183 ALA A CA 1
ATOM 879 C C . ALA A 1 119 ? 27.787 -2.687 19.302 1.00 60.65 183 ALA A C 1
ATOM 880 O O . ALA A 1 119 ? 27.581 -1.475 19.253 1.00 60.01 183 ALA A O 1
ATOM 882 N N . LYS A 1 120 ? 28.660 -3.309 18.515 1.00 58.74 184 LYS A N 1
ATOM 883 C CA . LYS A 1 120 ? 29.420 -2.583 17.509 1.00 57.97 184 LYS A CA 1
ATOM 884 C C . LYS A 1 120 ? 28.458 -2.202 16.393 1.00 55.96 184 LYS A C 1
ATOM 885 O O . LYS A 1 120 ? 28.707 -1.263 15.639 1.00 55.56 184 LYS A O 1
ATOM 891 N N . LYS A 1 121 ? 27.357 -2.942 16.293 1.00 54.03 185 LYS A N 1
ATOM 892 C CA . LYS A 1 121 ? 26.345 -2.663 15.282 1.00 51.95 185 LYS A CA 1
ATOM 893 C C . LYS A 1 121 ? 25.722 -1.304 15.588 1.00 49.57 185 LYS A C 1
ATOM 894 O O . LYS A 1 121 ? 25.410 -0.535 14.680 1.00 48.93 185 LYS A O 1
ATOM 900 N N . ARG A 1 122 ? 25.542 -1.013 16.873 1.00 46.97 186 ARG A N 1
ATOM 901 C CA . ARG A 1 122 ? 24.969 0.262 17.279 1.00 45.00 186 ARG A CA 1
ATOM 902 C C . ARG A 1 122 ? 26.009 1.362 17.102 1.00 43.84 186 ARG A C 1
ATOM 903 O O . ARG A 1 122 ? 25.681 2.479 16.696 1.00 42.82 186 ARG A O 1
ATOM 911 N N . GLU A 1 123 ? 27.263 1.043 17.414 1.00 41.77 187 GLU A N 1
ATOM 912 C CA . GLU A 1 123 ? 28.345 2.005 17.260 1.00 40.12 187 GLU A CA 1
ATOM 913 C C . GLU A 1 123 ? 28.396 2.377 15.789 1.00 36.89 187 GLU A C 1
ATOM 914 O O . GLU A 1 123 ? 28.489 3.551 15.434 1.00 34.76 187 GLU A O 1
ATOM 920 N N . ALA A 1 124 ? 28.336 1.354 14.942 1.00 32.61 188 ALA A N 1
ATOM 921 C CA . ALA A 1 124 ? 28.370 1.549 13.503 1.00 31.70 188 ALA A CA 1
ATOM 922 C C . ALA A 1 124 ? 27.190 2.411 13.070 1.00 29.73 188 ALA A C 1
ATOM 923 O O . ALA A 1 124 ? 27.325 3.248 12.179 1.00 30.09 188 ALA A O 1
ATOM 925 N N . LEU A 1 125 ? 26.037 2.204 13.704 1.00 27.87 189 LEU A N 1
ATOM 926 C CA . LEU A 1 125 ? 24.844 2.979 13.367 1.00 27.04 189 LEU A CA 1
ATOM 927 C C . LEU A 1 125 ? 25.074 4.461 13.642 1.00 25.52 189 LEU A C 1
ATOM 928 O O . LEU A 1 125 ? 24.829 5.303 12.781 1.00 26.60 189 LEU A O 1
ATOM 933 N N . ILE A 1 126 ? 25.550 4.773 14.844 1.00 25.87 190 ILE A N 1
ATOM 934 C CA . ILE A 1 126 ? 25.804 6.157 15.227 1.00 25.80 190 ILE A CA 1
ATOM 935 C C . ILE A 1 126 ? 26.838 6.813 14.313 1.00 25.03 190 ILE A C 1
ATOM 936 O O . ILE A 1 126 ? 26.713 7.991 13.959 1.00 22.70 190 ILE A 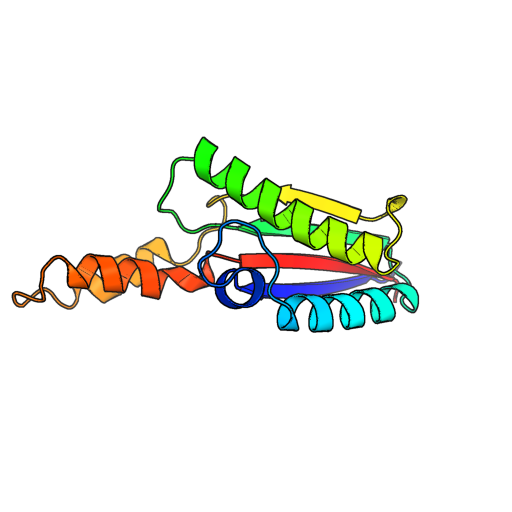O 1
ATOM 941 N N . ALA A 1 127 ? 27.851 6.052 13.914 1.00 22.72 191 ALA A N 1
ATOM 942 C CA . ALA A 1 127 ? 28.876 6.592 13.028 1.00 22.26 191 ALA A CA 1
ATOM 943 C C . ALA A 1 127 ? 28.299 6.800 11.628 1.00 22.00 191 ALA A C 1
ATOM 944 O O . ALA A 1 127 ? 28.580 7.795 10.970 1.00 21.68 191 ALA A O 1
ATOM 946 N N . CYS A 1 128 ? 27.479 5.857 11.178 1.00 19.95 192 CYS A N 1
ATOM 947 C CA . CYS A 1 128 ? 26.883 5.944 9.853 1.00 19.84 192 CYS A CA 1
ATOM 948 C C . CYS A 1 128 ? 25.920 7.127 9.684 1.00 17.92 192 CYS A C 1
ATOM 949 O O . CYS A 1 128 ? 25.866 7.743 8.620 1.00 19.74 192 CYS A O 1
ATOM 952 N N . ILE A 1 129 ? 25.171 7.452 10.731 1.00 17.26 193 ILE A N 1
ATOM 953 C CA . ILE A 1 129 ? 24.200 8.546 10.651 1.00 15.34 193 ILE A CA 1
ATOM 954 C C . ILE A 1 129 ? 24.792 9.924 10.953 1.00 16.12 193 ILE A C 1
ATOM 955 O O . ILE A 1 129 ? 24.062 10.913 11.068 1.00 14.52 193 ILE A O 1
ATOM 960 N N . GLU A 1 130 ? 26.119 9.980 11.054 1.00 15.68 194 GLU A N 1
ATOM 961 C CA . GLU A 1 130 ? 26.832 11.226 11.332 1.00 16.77 194 GLU A CA 1
ATOM 962 C C . GLU A 1 130 ? 26.438 12.397 10.417 1.00 16.03 194 GLU A C 1
ATOM 963 O O . GLU A 1 130 ? 26.397 13.542 10.859 1.00 16.68 194 GLU A O 1
ATOM 969 N N . PRO A 1 131 ? 26.147 12.133 9.131 1.00 16.02 195 PRO A N 1
ATOM 970 C CA . PRO A 1 131 ? 25.771 13.254 8.263 1.00 15.68 195 PRO A CA 1
ATOM 971 C C . PRO A 1 131 ? 24.545 14.051 8.726 1.00 15.64 195 PRO A C 1
ATOM 972 O O . PRO A 1 131 ? 24.405 15.222 8.370 1.00 16.21 195 PRO A O 1
ATOM 976 N N . ASP A 1 132 ? 23.664 13.426 9.511 1.00 13.52 196 ASP A N 1
ATOM 977 C CA . ASP A 1 132 ? 22.466 14.104 10.006 1.00 14.00 196 ASP A CA 1
ATOM 978 C C . ASP A 1 132 ? 22.745 14.985 11.221 1.00 14.45 196 ASP A C 1
ATOM 979 O O . ASP A 1 132 ? 21.857 15.706 11.687 1.00 14.25 196 ASP A O 1
ATOM 984 N N . ARG A 1 133 ? 23.975 14.928 11.728 1.00 12.46 197 ARG A N 1
ATOM 985 C CA . ARG A 1 133 ? 24.368 15.734 12.880 1.00 12.93 197 ARG A CA 1
ATOM 986 C C . ARG A 1 133 ? 25.201 16.888 12.347 1.00 12.66 197 ARG A C 1
ATOM 987 O O . ARG A 1 133 ? 26.400 16.737 12.101 1.00 12.73 197 ARG A O 1
ATOM 995 N N . ARG A 1 134 ? 24.565 18.040 12.162 1.00 13.81 198 ARG A N 1
ATOM 996 C CA . ARG A 1 134 ? 25.279 19.184 11.614 1.00 14.17 198 ARG A CA 1
ATOM 997 C C . ARG A 1 134 ? 24.481 20.473 11.735 1.00 14.07 198 ARG A C 1
ATOM 998 O O . ARG A 1 134 ? 23.340 20.484 12.198 1.00 15.32 198 ARG A O 1
ATOM 1006 N N . VAL A 1 135 ? 25.105 21.563 11.310 1.00 13.34 199 VAL A N 1
ATOM 1007 C CA . VAL A 1 135 ? 24.470 22.868 11.312 1.00 12.93 199 VAL A CA 1
ATOM 1008 C C . VAL A 1 135 ? 24.666 23.415 9.905 1.00 13.02 199 VAL A C 1
ATOM 1009 O O . VAL A 1 135 ? 25.786 23.434 9.391 1.00 14.17 199 VAL A O 1
ATOM 1013 N N . ASP A 1 136 ? 23.571 23.823 9.276 1.00 13.00 200 ASP A N 1
ATOM 1014 C CA . ASP A 1 136 ? 23.623 24.388 7.932 1.00 13.34 200 ASP A CA 1
ATOM 1015 C C . ASP A 1 136 ? 23.425 25.897 8.028 1.00 14.37 200 ASP A C 1
ATOM 1016 O O . ASP A 1 136 ? 22.527 26.363 8.727 1.00 15.64 200 ASP A O 1
ATOM 1021 N N . VAL A 1 137 ? 24.266 26.659 7.340 1.00 12.68 201 VAL A N 1
ATOM 1022 C CA . VAL A 1 137 ? 24.108 28.109 7.316 1.00 12.54 201 VAL A CA 1
ATOM 1023 C C . VAL A 1 137 ? 23.606 28.400 5.901 1.00 13.64 201 VAL A C 1
ATOM 1024 O O . VAL A 1 137 ? 24.331 28.193 4.928 1.00 14.69 201 VAL A O 1
ATOM 1028 N N . LYS A 1 138 ? 22.351 28.836 5.800 1.00 14.54 202 LYS A N 1
ATOM 1029 C CA . LYS A 1 138 ? 21.720 29.132 4.515 1.00 16.49 202 LYS A CA 1
ATOM 1030 C C . LYS A 1 138 ? 21.700 30.633 4.269 1.00 16.83 202 LYS A C 1
ATOM 1031 O O . LYS A 1 138 ? 21.062 31.395 5.005 1.00 16.44 202 LYS A O 1
ATOM 1037 N N . ILE A 1 139 ? 22.392 31.044 3.216 1.00 16.18 203 ILE A N 1
ATOM 1038 C CA . ILE A 1 139 ? 22.493 32.446 2.864 1.00 15.88 203 ILE A CA 1
ATOM 1039 C C . ILE A 1 139 ? 21.808 32.743 1.540 1.00 17.15 203 ILE A C 1
ATOM 1040 O O . ILE A 1 139 ? 22.044 32.066 0.545 1.00 18.20 203 ILE A O 1
ATOM 1045 N N . ARG A 1 140 ? 20.932 33.737 1.543 1.00 16.50 204 ARG A N 1
ATOM 1046 C CA . ARG A 1 140 ? 20.276 34.150 0.309 1.00 18.07 204 ARG A CA 1
ATOM 1047 C C . ARG A 1 140 ? 20.801 35.545 0.030 1.00 18.37 204 ARG A C 1
ATOM 1048 O O . ARG A 1 140 ? 20.715 36.428 0.884 1.00 17.97 204 ARG A O 1
ATOM 1056 N N . SER A 1 141 ? 21.361 35.741 -1.156 1.00 18.18 205 SER A N 1
ATOM 1057 C CA . SER A 1 141 ? 21.892 37.043 -1.518 1.00 20.53 205 SER A CA 1
ATOM 1058 C C . SER A 1 141 ? 21.368 37.462 -2.887 1.00 22.22 205 SER A C 1
ATOM 1059 O O . SER A 1 141 ? 20.891 36.625 -3.665 1.00 19.06 205 SER A O 1
ATOM 1062 N N . ILE A 1 142 ? 21.455 38.760 -3.164 1.00 23.57 206 ILE A N 1
ATOM 1063 C CA . ILE A 1 142 ? 20.999 39.316 -4.431 1.00 26.43 206 ILE A CA 1
ATOM 1064 C C . ILE A 1 142 ? 22.126 39.345 -5.453 1.00 28.20 206 ILE A C 1
ATOM 1065 O O . ILE A 1 142 ? 23.257 39.715 -5.138 1.00 26.08 206 ILE A O 1
ATOM 1070 N N . VAL A 1 143 ? 21.806 38.949 -6.680 1.00 30.78 207 VAL A N 1
ATOM 1071 C CA . VAL A 1 143 ? 22.784 38.946 -7.756 1.00 34.69 207 VAL A CA 1
ATOM 1072 C C . VAL A 1 143 ? 22.842 40.340 -8.373 1.00 36.45 207 VAL A C 1
ATOM 1073 O O . VAL A 1 143 ? 23.960 40.892 -8.486 1.00 38.13 207 VAL A O 1
#

Secondary structure (DSSP, 8-state):
--EEEEEEEEEHHHHHTTSSSPPPHHHHHHHHHHHHHHTTS-EEEEEEEEE--SSS-HHHHHHHHHHHHHHHHHHHHHTT--GGGEEEEE-TTTT---HHHHHHHHHT--SS--SSHHHHHHHHHTGGGSEEEEEEEEE-

Foldseek 3Di:
DAKDKDKDKFFCCQQPNPDLADGDPVNLVVLLVVLVVVQVFQFQAKEKEFFDAPPDDPVVQFVSRQRNSVSSQVSSVVNHDDPVHYDGGYCGHVPQDQPPVLVVVLVVDPPVPVVVVSVVSSRVRSRSRGIMMIMIMGHD

B-factor: mean 25.27, std 14.14, range [9.43, 77.13]